Protein AF-A0A961MMK1-F1 (afdb_monomer_lite)

Radius of gyration: 14.38 Å; chains: 1; bounding box: 28×26×43 Å

pLDDT: mean 93.7, std 6.49, range [63.16, 98.5]

Secondary structure (DSSP, 8-state):
----HHHHHHHHHHHHHHT-TTS-B-HHHHHHHTT--HHHHHHHHHHHHHTTSEEEE-STT-EEEESS-GGG--HHHHHHHHSTTS-SSGGGSTT---

Structure (mmCIF, N/CA/C/O backbone):
data_AF-A0A961MMK1-F1
#
_entry.id   AF-A0A961MMK1-F1
#
loop_
_atom_site.group_PDB
_atom_site.id
_atom_site.type_symbol
_atom_site.label_atom_id
_atom_site.label_alt_id
_atom_site.label_comp_id
_atom_site.label_asym_id
_atom_site.label_entity_id
_atom_site.label_seq_id
_atom_site.pdbx_PDB_ins_code
_atom_site.Cartn_x
_atom_site.Cartn_y
_atom_site.Cartn_z
_atom_site.occupancy
_atom_site.B_iso_or_equiv
_atom_site.auth_seq_id
_atom_site.auth_comp_id
_atom_site.auth_asym_id
_atom_site.auth_atom_id
_atom_site.pdbx_PDB_model_num
ATOM 1 N N . MET A 1 1 ? 12.864 -11.541 -12.371 1.00 74.62 1 MET A N 1
ATOM 2 C CA . MET A 1 1 ? 11.788 -10.570 -12.072 1.00 74.62 1 MET A CA 1
ATOM 3 C C . MET A 1 1 ? 12.291 -9.635 -10.988 1.00 74.62 1 MET A C 1
ATOM 5 O O . MET A 1 1 ? 12.602 -10.108 -9.901 1.00 74.62 1 MET A O 1
ATOM 9 N N . ARG A 1 2 ? 12.454 -8.349 -11.298 1.00 83.75 2 ARG A N 1
ATOM 10 C CA . ARG A 1 2 ? 12.911 -7.327 -10.350 1.00 83.75 2 ARG A CA 1
ATOM 11 C C . ARG A 1 2 ? 11.771 -6.335 -10.176 1.00 83.75 2 ARG A C 1
ATOM 13 O O . ARG A 1 2 ? 11.490 -5.591 -11.102 1.00 83.75 2 ARG A O 1
ATOM 20 N N . LEU A 1 3 ? 11.113 -6.375 -9.023 1.00 91.69 3 LEU A N 1
ATOM 21 C CA . LEU A 1 3 ? 10.072 -5.408 -8.683 1.00 91.69 3 LEU A CA 1
ATOM 22 C C . LEU A 1 3 ? 10.708 -4.112 -8.190 1.00 91.69 3 LEU A C 1
ATOM 24 O O . LEU A 1 3 ? 11.810 -4.116 -7.628 1.00 91.69 3 LEU A O 1
ATOM 28 N N . THR A 1 4 ? 10.005 -3.004 -8.375 1.00 94.56 4 THR A N 1
ATOM 29 C CA . THR A 1 4 ? 10.407 -1.735 -7.780 1.00 94.56 4 THR A CA 1
ATOM 30 C C . THR A 1 4 ? 10.281 -1.774 -6.262 1.00 94.56 4 THR A C 1
ATOM 32 O O . THR A 1 4 ? 9.453 -2.489 -5.692 1.00 94.56 4 THR A O 1
ATOM 35 N N . SER A 1 5 ? 11.054 -0.924 -5.583 1.00 94.62 5 SER A N 1
ATOM 36 C CA . SER A 1 5 ? 10.843 -0.673 -4.154 1.00 94.62 5 SER A CA 1
ATOM 37 C C . SER A 1 5 ? 9.421 -0.174 -3.877 1.00 94.62 5 SER A C 1
ATOM 39 O O . SER A 1 5 ? 8.861 -0.492 -2.836 1.00 94.62 5 SER A O 1
ATOM 41 N N . PHE A 1 6 ? 8.807 0.554 -4.817 1.00 96.69 6 PHE A N 1
ATOM 42 C CA . PHE A 1 6 ? 7.425 1.018 -4.698 1.00 96.69 6 PHE A CA 1
ATOM 43 C C . PHE A 1 6 ? 6.447 -0.156 -4.532 1.00 96.69 6 PHE A C 1
ATOM 45 O O . PHE A 1 6 ? 5.613 -0.144 -3.624 1.00 96.69 6 PHE A O 1
ATOM 52 N N . THR A 1 7 ? 6.601 -1.205 -5.341 1.00 97.31 7 THR A N 1
ATOM 53 C CA . THR A 1 7 ? 5.796 -2.427 -5.227 1.00 97.31 7 THR A CA 1
ATOM 54 C C . THR A 1 7 ? 6.139 -3.240 -3.989 1.00 97.31 7 THR A C 1
ATOM 56 O O . THR A 1 7 ? 5.219 -3.659 -3.292 1.00 97.31 7 THR A O 1
ATOM 59 N N . ASP A 1 8 ? 7.423 -3.425 -3.661 1.00 96.69 8 ASP A N 1
ATOM 60 C CA . ASP A 1 8 ? 7.834 -4.145 -2.441 1.00 96.69 8 ASP A CA 1
ATOM 61 C C . ASP A 1 8 ? 7.203 -3.520 -1.186 1.00 96.69 8 ASP A C 1
ATOM 63 O O . ASP A 1 8 ? 6.518 -4.193 -0.412 1.00 96.69 8 ASP A O 1
ATOM 67 N N . TYR A 1 9 ? 7.328 -2.202 -1.024 1.00 98.06 9 TYR A N 1
ATOM 68 C CA . TYR A 1 9 ? 6.737 -1.504 0.115 1.00 98.06 9 TYR A CA 1
ATOM 69 C C . TYR A 1 9 ? 5.211 -1.426 0.057 1.00 98.06 9 TYR A C 1
ATOM 71 O O . TYR A 1 9 ? 4.569 -1.441 1.107 1.00 98.06 9 TYR A O 1
ATOM 79 N N . GLY A 1 10 ? 4.607 -1.409 -1.134 1.00 98.06 10 GLY A N 1
ATOM 80 C CA . GLY A 1 10 ? 3.162 -1.572 -1.289 1.00 98.06 10 GLY A CA 1
ATOM 81 C C . GLY A 1 10 ? 2.665 -2.917 -0.770 1.00 98.06 10 GLY A C 1
ATOM 82 O O . GLY A 1 10 ? 1.688 -2.963 -0.025 1.00 98.06 10 GLY A O 1
ATOM 83 N N . LEU A 1 11 ? 3.367 -4.004 -1.088 1.00 98.12 11 LEU A N 1
ATOM 84 C CA . LEU A 1 11 ? 3.037 -5.339 -0.590 1.00 98.12 11 LEU A CA 1
ATOM 85 C C . LEU A 1 11 ? 3.224 -5.442 0.927 1.00 98.12 11 LEU A C 1
ATOM 87 O O . LEU A 1 11 ? 2.325 -5.930 1.610 1.00 98.12 11 LEU A O 1
ATOM 91 N N . ARG A 1 12 ? 4.331 -4.922 1.472 1.00 98.00 12 ARG A N 1
ATOM 92 C CA . ARG A 1 12 ? 4.567 -4.882 2.927 1.00 98.00 12 ARG A CA 1
ATOM 93 C C . ARG A 1 12 ? 3.498 -4.078 3.660 1.00 98.00 12 ARG A C 1
ATOM 95 O O . ARG A 1 12 ? 2.986 -4.538 4.677 1.00 98.00 12 ARG A O 1
ATOM 102 N N . ALA A 1 13 ? 3.104 -2.924 3.120 1.00 98.06 13 ALA A N 1
ATOM 103 C CA . ALA A 1 13 ? 2.014 -2.127 3.673 1.00 98.06 13 ALA A CA 1
ATOM 104 C C . ALA A 1 13 ? 0.696 -2.916 3.699 1.00 98.06 13 ALA A C 1
ATOM 106 O O . ALA A 1 13 ? 0.005 -2.908 4.712 1.00 98.06 13 ALA A O 1
ATOM 107 N N . LEU A 1 14 ? 0.364 -3.647 2.630 1.00 98.38 14 LEU A N 1
ATOM 108 C CA . LEU A 1 14 ? -0.838 -4.485 2.604 1.00 98.38 14 LEU A CA 1
ATOM 109 C C . LEU A 1 14 ? -0.781 -5.628 3.619 1.00 98.38 14 LEU A C 1
ATOM 111 O O . LEU A 1 14 ? -1.769 -5.843 4.311 1.00 98.38 14 LEU A O 1
ATOM 115 N N . MET A 1 15 ? 0.352 -6.325 3.748 1.00 97.88 15 MET A N 1
ATOM 116 C CA . MET A 1 15 ? 0.531 -7.369 4.769 1.00 97.88 15 MET A CA 1
ATOM 117 C C . MET A 1 15 ? 0.361 -6.795 6.176 1.00 97.88 15 MET A C 1
ATOM 119 O O . MET A 1 15 ? -0.292 -7.399 7.026 1.00 97.88 15 MET A O 1
ATOM 123 N N . ARG A 1 16 ? 0.902 -5.595 6.403 1.00 97.88 16 ARG A N 1
ATOM 124 C CA . ARG A 1 16 ? 0.818 -4.911 7.687 1.00 97.88 16 ARG A CA 1
ATOM 125 C C . ARG A 1 16 ? -0.598 -4.463 8.033 1.00 97.88 16 ARG A C 1
ATOM 127 O O . ARG A 1 16 ? -1.000 -4.591 9.183 1.00 97.88 16 ARG A O 1
ATOM 134 N N . ILE A 1 17 ? -1.351 -3.965 7.055 1.00 97.44 17 ILE A N 1
ATOM 135 C CA . ILE A 1 17 ? -2.766 -3.611 7.227 1.00 97.44 17 ILE A CA 1
ATOM 136 C C . ILE A 1 17 ? -3.607 -4.881 7.426 1.00 97.44 17 ILE A C 1
ATOM 138 O O . ILE A 1 17 ? -4.514 -4.903 8.252 1.00 97.44 17 ILE A O 1
ATOM 142 N N . ALA A 1 18 ? -3.295 -5.961 6.706 1.00 97.44 18 ALA A N 1
ATOM 143 C CA . ALA A 1 18 ? -4.005 -7.234 6.810 1.00 97.44 18 ALA A CA 1
ATOM 144 C C . ALA A 1 18 ? -3.839 -7.916 8.178 1.00 97.44 18 ALA A C 1
ATOM 146 O O . ALA A 1 18 ? -4.697 -8.712 8.553 1.00 97.44 18 ALA A O 1
ATOM 147 N N . SER A 1 19 ? -2.763 -7.623 8.921 1.00 96.81 19 SER A N 1
ATOM 148 C CA . SER A 1 19 ? -2.513 -8.241 10.228 1.00 96.81 19 SER A CA 1
ATOM 149 C C . SER A 1 19 ? -3.485 -7.782 11.321 1.00 96.81 19 SER A C 1
ATOM 151 O O . SER A 1 19 ? -3.594 -8.451 12.343 1.00 96.81 19 SER A O 1
ATOM 153 N N . ASP A 1 20 ? -4.166 -6.647 11.133 1.00 95.44 20 ASP A N 1
ATOM 154 C CA . ASP A 1 20 ? -5.243 -6.171 12.009 1.00 95.44 20 ASP A CA 1
ATOM 155 C C . ASP A 1 20 ? -6.330 -5.473 11.168 1.00 95.44 20 ASP A C 1
ATOM 157 O O . ASP A 1 20 ? -6.314 -4.249 11.006 1.00 95.44 20 ASP A O 1
ATOM 161 N N . PRO A 1 21 ? -7.297 -6.235 10.619 1.00 92.44 21 PRO A N 1
ATOM 162 C CA . PRO A 1 21 ? -8.324 -5.697 9.724 1.00 92.44 21 PRO A CA 1
ATOM 163 C C . PRO A 1 21 ? -9.248 -4.650 10.363 1.00 92.44 21 PRO A C 1
ATOM 165 O O . PRO A 1 21 ? -9.962 -3.947 9.648 1.00 92.44 21 PRO A O 1
ATOM 168 N N . SER A 1 22 ? -9.273 -4.567 11.697 1.00 91.38 22 SER A N 1
ATOM 169 C CA . SER A 1 22 ? -10.128 -3.639 12.442 1.00 91.38 22 SER A CA 1
ATOM 170 C C . SER A 1 22 ? -9.506 -2.251 12.609 1.00 91.38 22 SER A C 1
ATOM 172 O O . SER A 1 22 ? -10.216 -1.280 12.886 1.00 91.38 22 SER A O 1
ATOM 174 N N . ARG A 1 23 ? -8.188 -2.142 12.406 1.00 94.12 23 ARG A N 1
ATOM 175 C CA . ARG A 1 23 ? -7.408 -0.933 12.651 1.00 94.12 23 ARG A CA 1
ATOM 176 C C . ARG A 1 23 ? -7.014 -0.236 11.350 1.00 94.12 23 ARG A C 1
ATOM 178 O O . ARG A 1 23 ? -6.528 -0.846 10.405 1.00 94.12 23 ARG A O 1
ATOM 185 N N . GLY A 1 24 ? -7.169 1.088 11.336 1.00 96.38 24 GLY A N 1
ATOM 186 C CA . GLY A 1 24 ? -6.585 1.949 10.311 1.00 96.38 24 GLY A CA 1
ATOM 187 C C . GLY A 1 24 ? -5.107 2.233 10.576 1.00 96.38 24 GLY A C 1
ATOM 188 O O . GLY A 1 24 ? -4.714 2.480 11.715 1.00 96.38 24 GLY A O 1
ATOM 189 N N . TYR A 1 25 ? -4.305 2.238 9.510 1.00 97.25 25 TYR A N 1
ATOM 190 C CA . TYR A 1 25 ? -2.886 2.598 9.562 1.00 97.25 25 TYR A CA 1
ATOM 191 C C . TYR A 1 25 ? -2.628 3.907 8.825 1.00 97.25 25 TYR A C 1
ATOM 193 O O . TYR A 1 25 ? -2.913 4.038 7.631 1.00 97.25 25 TYR A O 1
ATOM 201 N N . SER A 1 26 ? -2.088 4.904 9.515 1.00 96.25 26 SER A N 1
ATOM 202 C CA . SER A 1 26 ? -1.688 6.153 8.879 1.00 96.25 26 SER A CA 1
ATOM 203 C C . SER A 1 26 ? -0.412 5.971 8.051 1.00 96.25 26 SER A C 1
ATOM 205 O O . SER A 1 26 ? 0.434 5.119 8.319 1.00 96.25 26 SER A O 1
ATOM 207 N N . THR A 1 27 ? -0.229 6.832 7.048 1.00 95.38 27 THR A N 1
ATOM 208 C CA . THR A 1 27 ? 1.013 6.840 6.260 1.00 95.38 27 THR A CA 1
ATOM 209 C C . THR A 1 27 ? 2.229 7.262 7.080 1.00 95.38 27 THR A C 1
ATOM 211 O O . THR A 1 27 ? 3.343 6.973 6.666 1.00 95.38 27 THR A O 1
ATOM 214 N N . ALA A 1 28 ? 2.034 7.959 8.206 1.00 95.44 28 ALA A N 1
ATOM 215 C CA . ALA A 1 28 ? 3.116 8.334 9.111 1.00 95.44 28 ALA A CA 1
ATOM 216 C C . ALA A 1 28 ? 3.598 7.124 9.924 1.00 95.44 28 ALA A C 1
ATOM 218 O O . ALA A 1 28 ? 4.791 6.8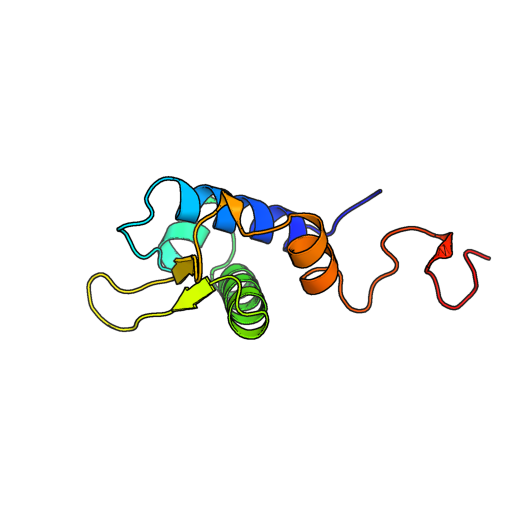48 9.913 1.00 95.44 28 ALA A O 1
ATOM 219 N N . GLU A 1 29 ? 2.676 6.364 10.523 1.00 96.00 29 GLU A N 1
ATOM 220 C CA . GLU A 1 29 ? 3.002 5.142 11.27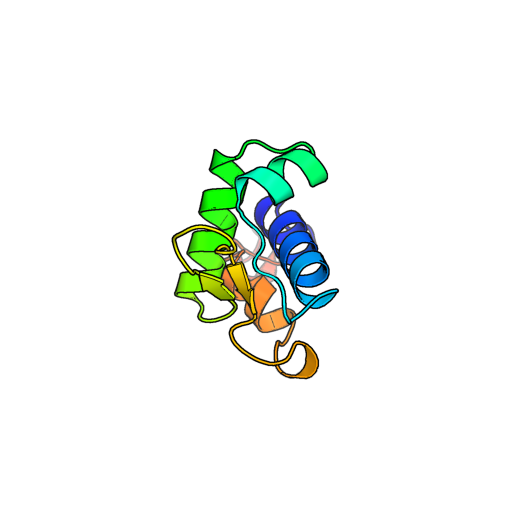6 1.00 96.00 29 GLU A CA 1
ATOM 221 C C . GLU A 1 29 ? 3.719 4.111 10.397 1.00 96.00 29 GLU A C 1
ATOM 223 O O . GLU A 1 29 ? 4.778 3.616 10.765 1.00 96.00 29 GLU A O 1
ATOM 228 N N . LEU A 1 30 ? 3.190 3.827 9.199 1.00 97.12 30 LEU A N 1
ATOM 229 C CA . LEU A 1 30 ? 3.837 2.881 8.282 1.00 97.12 30 LEU A CA 1
ATOM 230 C C . LEU A 1 30 ? 5.218 3.378 7.822 1.00 97.12 30 LEU A C 1
ATOM 232 O O . LEU A 1 30 ? 6.099 2.576 7.530 1.00 97.12 30 LEU A O 1
ATOM 236 N N . ALA A 1 31 ? 5.409 4.697 7.716 1.00 97.25 31 ALA A N 1
ATOM 237 C CA . ALA A 1 31 ? 6.666 5.272 7.243 1.00 97.25 31 ALA A CA 1
ATOM 238 C C . ALA A 1 31 ? 7.757 5.145 8.299 1.00 97.25 31 ALA A C 1
ATOM 240 O O . ALA A 1 31 ? 8.892 4.820 7.963 1.00 97.25 31 ALA A O 1
ATOM 241 N N . GLU A 1 32 ? 7.392 5.343 9.560 1.00 97.69 32 GLU A N 1
ATOM 242 C CA . GLU A 1 32 ? 8.263 5.084 10.695 1.00 97.69 32 GLU A CA 1
ATOM 243 C C . GLU A 1 32 ? 8.602 3.591 10.804 1.00 97.69 32 GLU A C 1
ATOM 245 O O . GLU A 1 32 ? 9.779 3.240 10.842 1.00 97.69 32 GLU A O 1
ATOM 250 N N . GLU A 1 33 ? 7.597 2.708 10.732 1.00 97.44 33 GLU A N 1
ATOM 251 C CA . GLU A 1 33 ? 7.789 1.253 10.821 1.00 97.44 33 GLU A CA 1
ATOM 252 C C . GLU A 1 33 ? 8.715 0.710 9.718 1.00 97.44 33 GLU A C 1
ATOM 254 O O . GLU A 1 33 ? 9.540 -0.168 9.965 1.00 97.44 33 GLU A O 1
ATOM 259 N N . PHE A 1 34 ? 8.615 1.243 8.497 1.00 97.31 34 PHE A N 1
ATOM 260 C CA . PHE A 1 34 ? 9.407 0.782 7.352 1.00 97.31 34 PHE A CA 1
ATOM 261 C C . PHE A 1 34 ? 10.680 1.597 7.095 1.00 97.31 34 PHE A C 1
ATOM 263 O O . PHE A 1 34 ? 11.363 1.332 6.103 1.00 97.31 34 PHE A O 1
ATOM 270 N N . ALA A 1 35 ? 11.000 2.575 7.951 1.00 96.81 35 ALA A N 1
ATOM 271 C CA . ALA A 1 35 ? 12.110 3.514 7.770 1.00 96.81 35 ALA A CA 1
ATOM 272 C C . ALA A 1 35 ? 12.105 4.196 6.382 1.00 96.81 35 ALA A C 1
ATOM 274 O O . ALA A 1 35 ? 13.116 4.264 5.680 1.00 96.81 35 ALA A O 1
ATOM 275 N N . LEU A 1 36 ? 10.939 4.705 5.976 1.00 95.56 36 LEU A N 1
ATOM 276 C CA . LEU A 1 36 ? 10.705 5.376 4.699 1.00 95.56 36 LEU A CA 1
ATOM 277 C C . LEU A 1 36 ? 10.277 6.828 4.865 1.00 95.56 36 LEU A C 1
ATOM 279 O O . LEU A 1 36 ? 9.736 7.244 5.884 1.00 95.56 36 LEU A O 1
ATOM 283 N N . SER A 1 37 ? 10.420 7.608 3.791 1.00 97.1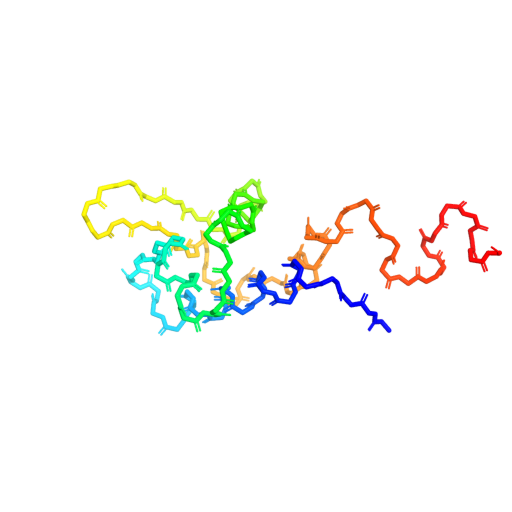9 37 SER A N 1
ATOM 284 C CA . SER A 1 37 ? 9.777 8.918 3.758 1.00 97.19 37 SER A CA 1
ATOM 285 C C . SER A 1 37 ? 8.254 8.767 3.717 1.00 97.19 37 SER A 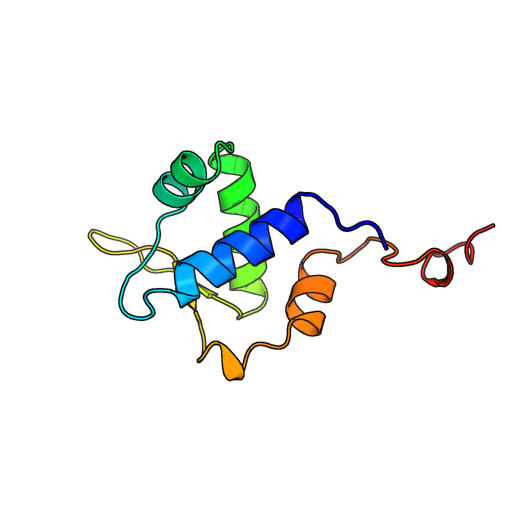C 1
ATOM 287 O O . SER A 1 37 ? 7.689 8.017 2.911 1.00 97.19 37 SER A O 1
ATOM 289 N N . ARG A 1 38 ? 7.563 9.571 4.529 1.00 96.81 38 ARG A N 1
ATOM 290 C CA . ARG A 1 38 ? 6.096 9.665 4.510 1.00 96.81 38 ARG A CA 1
ATOM 291 C C . ARG A 1 38 ? 5.553 9.996 3.118 1.00 96.81 38 ARG A C 1
ATOM 293 O O . ARG A 1 38 ? 4.465 9.550 2.759 1.00 96.81 38 ARG A O 1
ATOM 300 N N . HIS A 1 39 ? 6.304 10.763 2.325 1.00 97.62 39 HIS A N 1
ATOM 301 C CA . HIS A 1 39 ? 5.924 11.109 0.957 1.00 97.62 39 HIS A CA 1
ATOM 302 C C . HIS A 1 39 ? 5.835 9.871 0.056 1.00 97.62 39 HIS A C 1
ATOM 304 O O . HIS A 1 39 ? 4.833 9.698 -0.640 1.00 97.62 39 HIS A O 1
ATOM 310 N N . HIS A 1 40 ? 6.835 8.984 0.109 1.00 97.06 40 HIS A N 1
ATOM 311 C CA . HIS A 1 40 ? 6.839 7.746 -0.671 1.00 97.06 40 HIS A CA 1
ATOM 312 C C . HIS A 1 40 ? 5.626 6.883 -0.306 1.00 97.06 40 HIS A C 1
ATOM 314 O O . HIS A 1 40 ? 4.847 6.486 -1.172 1.00 97.06 40 HIS A O 1
ATOM 320 N N . LEU A 1 41 ? 5.400 6.674 0.988 1.00 97.25 41 LEU A N 1
ATOM 321 C CA . LEU A 1 41 ? 4.313 5.821 1.457 1.00 97.25 41 LEU A CA 1
ATOM 322 C C . LEU A 1 41 ? 2.927 6.415 1.198 1.00 97.25 41 LEU A C 1
ATOM 324 O O . LEU A 1 41 ? 1.979 5.689 0.913 1.00 97.25 41 LEU A O 1
ATOM 328 N N . THR A 1 42 ? 2.820 7.743 1.201 1.00 97.50 42 THR A N 1
ATOM 329 C CA . THR A 1 42 ? 1.600 8.433 0.771 1.00 97.50 42 THR A CA 1
ATOM 330 C C . THR A 1 42 ? 1.285 8.145 -0.695 1.00 97.50 42 THR A C 1
ATOM 332 O O . THR A 1 42 ? 0.136 7.836 -0.999 1.00 97.50 42 THR A O 1
ATOM 335 N N . LYS A 1 43 ? 2.281 8.160 -1.592 1.00 97.88 43 LYS A N 1
ATOM 336 C CA . LYS A 1 43 ? 2.074 7.791 -3.004 1.00 97.88 43 LYS A CA 1
ATOM 337 C C . LYS A 1 43 ? 1.639 6.332 -3.160 1.00 97.88 43 LYS A C 1
ATOM 339 O O . LYS A 1 43 ? 0.710 6.061 -3.916 1.00 97.88 43 LYS A O 1
ATOM 344 N N . ILE A 1 44 ? 2.257 5.415 -2.413 1.00 98.06 44 ILE A N 1
ATOM 345 C CA . ILE A 1 44 ? 1.884 3.991 -2.404 1.00 98.06 44 ILE A CA 1
ATOM 346 C C . ILE A 1 44 ? 0.418 3.821 -1.988 1.00 98.06 44 ILE A C 1
ATOM 348 O O . ILE A 1 44 ? -0.375 3.241 -2.730 1.00 98.06 44 ILE A O 1
ATOM 352 N N . VAL A 1 45 ? 0.026 4.372 -0.835 1.00 97.94 45 VAL A N 1
ATOM 353 C CA . VAL A 1 45 ? -1.349 4.257 -0.319 1.00 97.94 45 VAL A CA 1
ATOM 354 C C . VAL A 1 45 ? -2.357 4.920 -1.258 1.00 97.94 45 VAL A C 1
ATOM 356 O O . VAL A 1 45 ? -3.431 4.367 -1.479 1.00 97.94 45 VAL A O 1
ATOM 359 N N . GLN A 1 46 ? -2.018 6.063 -1.863 1.00 97.94 46 GLN A N 1
ATOM 360 C CA . GLN A 1 46 ? -2.865 6.705 -2.872 1.00 97.94 46 GLN A CA 1
ATOM 361 C C . GLN A 1 46 ? -3.083 5.809 -4.093 1.00 97.94 46 GLN A C 1
ATOM 363 O O . GLN A 1 46 ? -4.223 5.660 -4.532 1.00 97.94 46 GLN A O 1
ATOM 368 N N . ARG A 1 47 ? -2.028 5.175 -4.618 1.00 98.12 47 ARG A N 1
ATOM 36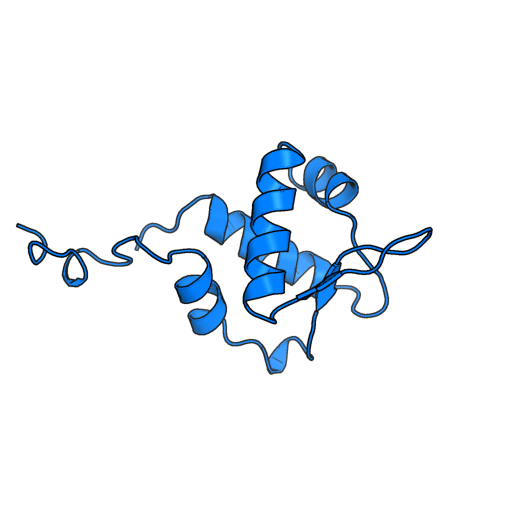9 C CA . ARG A 1 47 ? -2.140 4.268 -5.767 1.00 98.12 47 ARG A CA 1
ATOM 370 C C . ARG A 1 47 ? -2.975 3.030 -5.436 1.00 98.12 47 ARG A C 1
ATOM 372 O O . ARG A 1 47 ? -3.850 2.657 -6.213 1.00 98.12 47 ARG A O 1
ATOM 379 N N . LEU A 1 48 ? -2.767 2.441 -4.258 1.00 98.44 48 LEU A N 1
ATOM 380 C CA . LEU A 1 48 ? -3.575 1.324 -3.757 1.00 98.44 48 LEU A CA 1
ATOM 381 C C . LEU A 1 48 ? -5.052 1.711 -3.573 1.00 98.44 48 LEU A C 1
ATOM 383 O O . LEU A 1 48 ? -5.935 0.904 -3.865 1.00 98.44 48 LEU A O 1
ATOM 387 N N . ALA A 1 49 ? -5.328 2.934 -3.112 1.00 98.19 49 ALA A N 1
ATOM 388 C CA . ALA A 1 49 ? -6.689 3.439 -2.953 1.00 98.19 49 ALA A CA 1
ATOM 389 C C . ALA A 1 49 ? -7.376 3.666 -4.307 1.00 98.19 49 ALA A C 1
ATOM 391 O O . ALA A 1 49 ? -8.522 3.265 -4.486 1.00 98.19 49 ALA A O 1
ATOM 392 N N . GLN A 1 50 ? -6.663 4.236 -5.285 1.00 97.50 50 GLN A N 1
ATOM 393 C CA . GLN A 1 50 ? -7.154 4.390 -6.661 1.00 97.50 50 GLN A CA 1
ATOM 394 C C . GLN A 1 50 ? -7.490 3.040 -7.308 1.00 97.50 50 GLN A C 1
ATOM 396 O O . GLN A 1 50 ? -8.482 2.934 -8.021 1.00 97.50 50 GLN A O 1
ATOM 401 N N . GLY A 1 51 ? -6.703 1.997 -7.024 1.00 97.31 51 GLY A N 1
ATOM 402 C CA . GLY A 1 51 ? -6.972 0.631 -7.480 1.00 97.31 51 GLY A CA 1
ATOM 403 C C . GLY A 1 51 ? -8.020 -0.133 -6.662 1.00 97.31 51 GLY A C 1
ATOM 404 O O . GLY A 1 51 ? -8.221 -1.322 -6.905 1.00 97.31 51 GLY A O 1
ATOM 405 N N . GLY A 1 52 ? -8.659 0.499 -5.670 1.00 97.94 52 GLY A N 1
ATOM 406 C CA . GLY A 1 52 ? -9.684 -0.134 -4.835 1.00 97.94 52 GLY A CA 1
ATOM 407 C C . GLY A 1 52 ? -9.169 -1.303 -3.987 1.00 97.94 52 GLY A C 1
ATOM 408 O O . GLY A 1 52 ? -9.937 -2.219 -3.675 1.00 97.94 52 GLY A O 1
ATOM 409 N N . ILE A 1 53 ? -7.872 -1.303 -3.657 1.00 98.50 53 ILE A N 1
ATOM 410 C CA . ILE A 1 53 ? -7.233 -2.308 -2.795 1.00 98.50 53 ILE A CA 1
ATOM 411 C C . ILE A 1 53 ? -7.364 -1.907 -1.323 1.00 98.50 53 ILE A C 1
ATOM 413 O O . ILE A 1 53 ? -7.625 -2.752 -0.468 1.00 98.50 53 ILE A O 1
ATOM 417 N N . VAL A 1 54 ? -7.240 -0.610 -1.036 1.00 98.44 54 VAL A N 1
ATOM 418 C CA . VAL A 1 54 ? -7.443 -0.028 0.297 1.00 98.44 54 VAL A CA 1
ATOM 419 C C . VAL A 1 54 ? -8.486 1.083 0.246 1.00 98.44 54 VAL A C 1
ATOM 421 O O . VAL A 1 54 ? -8.709 1.696 -0.795 1.00 98.44 54 VAL A O 1
ATOM 424 N N . THR A 1 55 ? -9.097 1.382 1.385 1.00 97.31 55 THR A N 1
ATOM 425 C CA . THR A 1 55 ? -9.857 2.620 1.599 1.00 97.31 55 THR A CA 1
ATOM 426 C C . THR A 1 55 ? -9.166 3.446 2.675 1.00 97.31 55 THR A C 1
ATOM 428 O O . THR A 1 55 ? -8.444 2.899 3.508 1.00 97.31 55 THR A O 1
ATOM 431 N N . THR A 1 56 ? -9.339 4.769 2.648 1.00 95.69 56 THR A N 1
ATOM 432 C CA . THR A 1 56 ? -8.721 5.665 3.637 1.00 95.69 56 THR A CA 1
ATOM 433 C C . THR A 1 56 ? -9.780 6.441 4.406 1.00 95.69 56 THR A C 1
ATOM 435 O O . THR A 1 56 ? -10.753 6.933 3.835 1.00 95.69 56 THR A O 1
ATOM 438 N N . ARG A 1 57 ? -9.591 6.553 5.721 1.00 93.75 57 ARG A N 1
ATOM 439 C CA . ARG A 1 57 ? -10.453 7.313 6.635 1.00 93.75 57 ARG A CA 1
ATOM 440 C C . ARG A 1 57 ? -9.669 8.473 7.241 1.00 93.75 57 ARG A C 1
ATOM 442 O O . ARG A 1 57 ? -8.493 8.322 7.567 1.00 93.75 57 ARG A O 1
ATOM 449 N N . ARG A 1 58 ? -10.311 9.633 7.394 1.00 88.81 58 ARG A N 1
ATOM 450 C CA . ARG A 1 58 ? -9.736 10.810 8.072 1.00 88.81 58 ARG A CA 1
ATOM 451 C C . ARG A 1 58 ? -10.139 10.829 9.553 1.00 88.81 58 ARG A C 1
ATOM 453 O O . ARG A 1 58 ? -11.150 10.234 9.909 1.00 88.81 58 ARG A O 1
ATOM 460 N N . GLY A 1 59 ? -9.389 11.565 10.378 1.00 85.44 59 GLY A N 1
ATOM 461 C CA . GLY A 1 59 ? -9.680 11.770 11.805 1.00 85.44 59 GLY A CA 1
ATOM 462 C C . GLY A 1 59 ? -8.906 10.840 12.747 1.00 85.44 59 GLY A C 1
ATOM 463 O O . GLY A 1 59 ? -8.078 10.043 12.304 1.00 85.44 59 GLY A O 1
ATOM 464 N N . GLY A 1 60 ? -9.157 10.973 14.054 1.00 80.62 60 GLY A N 1
ATOM 465 C CA . GLY A 1 60 ? -8.566 10.111 15.083 1.00 80.62 60 GLY A CA 1
ATOM 466 C C . GLY A 1 60 ? -8.996 8.654 14.896 1.00 80.62 60 GLY A C 1
ATOM 467 O O . GLY A 1 60 ? -10.175 8.387 14.678 1.00 80.62 60 GLY A O 1
ATOM 468 N N . GLY A 1 61 ? -8.037 7.724 14.910 1.00 76.50 61 GLY A N 1
ATOM 469 C CA . GLY A 1 61 ? -8.281 6.315 14.564 1.00 76.50 61 GLY A CA 1
ATOM 470 C C . GLY A 1 61 ? -8.528 6.057 13.068 1.00 76.50 61 GLY A C 1
ATOM 471 O O . GLY A 1 61 ? -8.949 4.963 12.696 1.00 76.50 61 GLY A O 1
ATOM 472 N N . GLY A 1 62 ? -8.301 7.057 12.207 1.00 89.75 62 GLY A N 1
ATOM 473 C CA . GLY A 1 62 ? -8.335 6.915 10.752 1.00 89.75 62 GLY A CA 1
ATOM 474 C C . GLY A 1 62 ? -7.109 6.190 10.185 1.00 89.75 62 GLY A C 1
ATOM 475 O O . GLY A 1 62 ? -6.332 5.573 10.905 1.00 89.75 62 GLY A O 1
ATOM 476 N N . GLY A 1 63 ? -6.920 6.276 8.870 1.00 95.69 63 GLY A N 1
ATOM 477 C CA . GLY A 1 63 ? -5.840 5.591 8.155 1.00 95.69 63 GLY A CA 1
ATOM 478 C C . GLY A 1 63 ? -6.344 4.700 7.024 1.00 95.69 63 GLY A C 1
ATOM 479 O O . GLY A 1 63 ? -7.519 4.751 6.651 1.00 95.69 63 GLY A O 1
ATOM 480 N N . ALA A 1 64 ? -5.433 3.925 6.447 1.00 97.75 64 ALA A N 1
ATOM 481 C CA . ALA A 1 64 ? -5.713 2.947 5.411 1.00 97.75 64 ALA A CA 1
ATOM 482 C C . ALA A 1 64 ? -6.172 1.614 6.021 1.00 97.75 64 ALA A C 1
ATOM 484 O O . ALA A 1 64 ? -5.562 1.129 6.973 1.00 97.75 64 ALA A O 1
ATOM 485 N N . ILE A 1 65 ? -7.218 1.030 5.438 1.00 97.44 65 ILE A N 1
ATOM 486 C CA . ILE A 1 65 ? -7.718 -0.327 5.708 1.00 97.44 65 ILE A CA 1
ATOM 487 C C . ILE A 1 65 ? -7.904 -1.066 4.382 1.00 97.44 65 ILE A C 1
ATOM 489 O O . ILE A 1 65 ? -8.104 -0.422 3.347 1.00 97.44 65 ILE A O 1
ATOM 493 N N . LEU A 1 66 ? -7.878 -2.400 4.381 1.00 98.12 66 LEU A N 1
ATOM 494 C CA . LEU A 1 66 ? -8.195 -3.155 3.166 1.00 98.12 66 LEU A CA 1
ATOM 495 C C . LEU A 1 66 ? -9.634 -2.866 2.715 1.00 98.12 66 LEU A C 1
ATOM 497 O O . LEU A 1 66 ? -10.552 -2.788 3.527 1.00 98.12 66 LEU A O 1
ATOM 501 N N . ALA A 1 67 ? -9.839 -2.713 1.408 1.00 97.69 67 ALA A N 1
ATOM 502 C CA . ALA A 1 67 ? -11.165 -2.479 0.833 1.00 97.69 67 ALA A CA 1
ATOM 503 C C . ALA A 1 67 ? -12.030 -3.752 0.778 1.00 97.69 67 ALA A C 1
ATOM 505 O O . ALA A 1 67 ? -13.234 -3.677 0.551 1.00 97.69 67 ALA A O 1
ATOM 506 N N . ARG A 1 68 ? -11.405 -4.922 0.938 1.00 96.75 68 ARG A N 1
ATOM 507 C CA . ARG A 1 68 ? -12.025 -6.251 0.950 1.00 96.75 68 ARG A CA 1
ATOM 508 C C . ARG A 1 68 ? -11.152 -7.220 1.765 1.00 96.75 68 ARG A C 1
ATOM 510 O O . ARG A 1 68 ? -9.985 -6.897 1.993 1.00 96.75 68 ARG A O 1
ATOM 517 N N . PRO A 1 69 ? -11.672 -8.387 2.179 1.00 96.81 69 PRO A N 1
ATOM 518 C CA . PRO A 1 69 ? -10.882 -9.421 2.849 1.00 96.81 69 PRO A CA 1
ATOM 519 C C . PRO A 1 69 ? -9.600 -9.787 2.081 1.00 96.81 69 PRO A C 1
ATOM 521 O O . PRO A 1 69 ? -9.588 -9.793 0.849 1.00 96.81 69 PRO A O 1
ATOM 524 N N . ALA A 1 70 ? -8.509 -10.062 2.804 1.00 96.94 70 ALA A N 1
ATOM 525 C CA . ALA A 1 70 ? -7.184 -10.269 2.209 1.00 96.94 70 ALA A CA 1
ATOM 526 C C . ALA A 1 70 ? -7.133 -11.466 1.240 1.00 96.94 70 ALA A C 1
ATOM 528 O O . ALA A 1 70 ? -6.458 -11.402 0.215 1.00 96.94 70 ALA A O 1
ATOM 529 N N . ASP A 1 71 ? -7.901 -12.520 1.516 1.00 96.88 71 ASP A N 1
ATOM 530 C CA . ASP A 1 71 ? -8.071 -13.707 0.666 1.00 96.88 71 ASP A CA 1
ATOM 531 C C . ASP A 1 71 ? -8.749 -13.406 -0.686 1.00 96.88 71 ASP A C 1
ATOM 533 O O . ASP A 1 71 ? -8.615 -14.169 -1.642 1.00 96.88 71 ASP A O 1
ATOM 537 N N . GLN A 1 72 ? -9.414 -12.255 -0.811 1.00 97.81 72 GLN A N 1
ATOM 538 C CA . GLN A 1 72 ? -10.002 -11.763 -2.059 1.00 97.81 72 GLN A CA 1
ATOM 539 C C . GLN A 1 72 ? -9.076 -10.806 -2.827 1.00 97.81 72 GLN A C 1
ATOM 541 O O . GLN A 1 72 ? -9.430 -10.338 -3.916 1.00 97.81 72 GLN A O 1
ATOM 546 N N . ILE A 1 73 ? -7.889 -10.496 -2.295 1.00 97.94 73 ILE A N 1
ATOM 547 C CA . ILE A 1 73 ? -6.905 -9.615 -2.932 1.00 97.94 73 ILE A CA 1
ATOM 548 C C . ILE A 1 73 ? -5.839 -10.469 -3.615 1.00 97.94 73 ILE A C 1
ATOM 550 O O . ILE A 1 73 ? -4.935 -11.022 -2.995 1.00 97.94 73 ILE A O 1
ATOM 554 N N . ARG A 1 74 ? -5.911 -10.553 -4.946 1.00 97.50 74 ARG A N 1
ATOM 555 C CA . ARG A 1 74 ? -4.916 -11.287 -5.736 1.00 97.50 74 ARG A CA 1
ATOM 556 C C . ARG A 1 74 ? -3.619 -10.488 -5.854 1.00 97.50 74 ARG A C 1
ATOM 558 O O . ARG A 1 74 ? -3.626 -9.387 -6.404 1.00 97.50 74 ARG A O 1
ATOM 565 N N . LEU A 1 75 ? -2.497 -11.096 -5.464 1.00 95.56 75 LEU A N 1
ATOM 566 C CA . LEU A 1 75 ? -1.154 -10.505 -5.578 1.00 95.56 75 LEU A CA 1
ATOM 567 C C . LEU A 1 75 ? -0.853 -9.965 -6.980 1.00 95.56 75 LEU A C 1
ATOM 569 O O . LEU A 1 75 ? -0.403 -8.834 -7.116 1.00 95.56 75 LEU A O 1
ATOM 573 N N . GLY A 1 76 ? -1.164 -10.729 -8.032 1.00 95.19 76 GLY A N 1
ATOM 574 C CA . GLY A 1 76 ? -0.915 -10.290 -9.407 1.00 95.19 76 GLY A CA 1
ATOM 575 C C . GLY A 1 76 ? -1.657 -9.003 -9.786 1.00 95.19 76 GLY A C 1
ATOM 576 O O . GLY A 1 76 ? -1.144 -8.220 -10.577 1.00 95.19 76 GLY A O 1
ATOM 577 N N . THR A 1 77 ? -2.844 -8.759 -9.219 1.00 96.12 77 THR A N 1
ATOM 578 C CA . THR A 1 77 ? -3.587 -7.507 -9.435 1.00 96.12 77 THR A CA 1
ATOM 579 C C . THR A 1 77 ? -2.873 -6.332 -8.781 1.00 96.12 77 THR A C 1
ATOM 581 O O . THR A 1 77 ? -2.739 -5.285 -9.404 1.00 96.12 77 THR A O 1
ATOM 584 N N . VAL A 1 78 ? -2.366 -6.518 -7.560 1.00 97.69 78 VAL A N 1
ATOM 585 C CA . VAL A 1 78 ? -1.598 -5.487 -6.853 1.00 97.69 78 VAL A CA 1
ATOM 586 C C . VAL A 1 78 ? -0.287 -5.194 -7.578 1.00 97.69 78 VAL A C 1
ATOM 588 O O . VAL A 1 78 ? 0.018 -4.037 -7.837 1.00 97.69 78 VAL A O 1
ATOM 591 N N . VAL A 1 79 ? 0.457 -6.230 -7.967 1.00 96.31 79 VAL A N 1
ATOM 592 C CA . VAL A 1 79 ? 1.733 -6.075 -8.680 1.00 96.31 79 VAL A CA 1
ATOM 593 C C . VAL A 1 79 ? 1.535 -5.322 -9.996 1.00 96.31 79 VAL A C 1
ATOM 595 O O . VAL A 1 79 ? 2.231 -4.346 -10.235 1.00 96.31 79 VAL A O 1
ATOM 598 N N . ARG A 1 80 ? 0.538 -5.692 -10.813 1.00 93.88 80 ARG A N 1
ATOM 599 C CA . ARG A 1 80 ? 0.232 -4.968 -12.063 1.00 93.88 80 ARG A CA 1
ATOM 600 C C . ARG A 1 80 ? -0.178 -3.513 -11.837 1.00 93.88 80 ARG A C 1
ATOM 602 O O . ARG A 1 80 ? 0.142 -2.666 -12.654 1.00 93.88 80 ARG A O 1
ATOM 609 N N . LEU A 1 81 ? -0.892 -3.223 -10.749 1.00 96.62 81 LEU A N 1
ATOM 610 C CA . LEU A 1 81 ? -1.298 -1.860 -10.405 1.00 96.62 81 LEU A CA 1
ATOM 611 C C . LEU A 1 81 ? -0.102 -0.971 -10.026 1.00 96.62 81 LEU A C 1
ATOM 613 O O . LEU A 1 81 ? -0.103 0.224 -10.343 1.00 96.62 81 LEU A O 1
ATOM 617 N N . LEU A 1 82 ? 0.860 -1.533 -9.289 1.00 96.50 82 LEU A N 1
ATOM 618 C CA . LEU A 1 82 ? 2.000 -0.803 -8.728 1.00 96.50 82 LEU A CA 1
ATOM 619 C C . LEU A 1 82 ? 3.195 -0.715 -9.688 1.00 96.50 82 LEU A C 1
ATOM 621 O O . LEU A 1 82 ? 3.912 0.276 -9.636 1.00 96.50 82 LEU A O 1
ATOM 625 N N . GLU A 1 83 ? 3.359 -1.689 -10.586 1.00 94.19 83 GLU A N 1
ATOM 626 C CA . GLU A 1 83 ? 4.367 -1.699 -11.664 1.00 94.19 83 GLU A CA 1
ATOM 627 C C . GLU A 1 83 ? 3.828 -1.109 -12.984 1.00 94.19 83 GLU A C 1
ATOM 629 O O . GLU A 1 83 ? 4.425 -1.282 -14.044 1.00 94.19 83 GLU A O 1
ATOM 634 N N . ASP A 1 84 ? 2.666 -0.452 -12.950 1.00 88.31 84 ASP A N 1
ATOM 635 C CA . ASP A 1 84 ? 2.044 0.130 -14.142 1.00 88.31 84 ASP A CA 1
ATOM 636 C C . ASP A 1 84 ? 2.996 1.107 -14.854 1.00 88.31 84 ASP A C 1
ATOM 638 O O . ASP A 1 84 ? 3.641 1.948 -14.224 1.00 88.31 84 ASP A O 1
ATOM 642 N N . GLY A 1 85 ? 3.083 0.986 -16.179 1.00 84.12 85 GLY A N 1
ATOM 643 C CA . GLY A 1 85 ? 4.035 1.736 -17.002 1.00 84.12 85 GLY A CA 1
ATOM 644 C C . GLY A 1 85 ? 5.468 1.188 -17.011 1.00 84.12 85 GLY A C 1
ATOM 645 O O . GLY A 1 85 ? 6.340 1.817 -17.608 1.00 84.12 85 GLY A O 1
ATOM 646 N N . GLN A 1 86 ? 5.732 0.033 -16.390 1.00 85.38 86 GLN A N 1
ATOM 647 C CA . GLN A 1 86 ? 7.038 -0.628 -16.409 1.00 85.38 86 GLN A CA 1
ATOM 648 C C . GLN A 1 86 ? 6.930 -2.069 -16.915 1.00 85.38 86 GLN A C 1
ATOM 650 O O . GLN A 1 86 ? 5.990 -2.805 -16.610 1.00 85.38 86 GLN A O 1
ATOM 655 N N . ALA A 1 87 ? 7.923 -2.490 -17.698 1.00 86.50 87 ALA A N 1
ATOM 656 C CA . ALA A 1 87 ? 8.018 -3.867 -18.156 1.00 86.50 87 ALA A CA 1
ATOM 657 C C . ALA A 1 87 ? 8.417 -4.777 -16.980 1.00 86.50 87 ALA A C 1
ATOM 659 O O . ALA A 1 87 ? 9.567 -4.795 -16.548 1.00 86.50 87 ALA A O 1
ATOM 660 N N . LEU A 1 88 ? 7.453 -5.546 -16.463 1.00 85.69 88 LEU A N 1
ATOM 661 C CA . LEU A 1 88 ? 7.658 -6.540 -15.392 1.00 85.69 88 LEU A CA 1
ATOM 662 C C . LEU A 1 88 ? 8.727 -7.588 -15.739 1.00 85.69 88 LEU A C 1
ATOM 664 O O . LEU A 1 88 ? 9.446 -8.101 -14.874 1.00 85.69 88 LEU A O 1
ATOM 668 N N . VAL A 1 89 ? 8.777 -7.932 -17.019 1.00 87.44 89 VAL A N 1
ATOM 669 C CA . VAL A 1 89 ? 9.742 -8.821 -17.652 1.00 87.44 89 VAL A CA 1
ATOM 670 C C . VAL A 1 89 ? 10.123 -8.209 -18.992 1.00 87.44 89 VAL A C 1
ATOM 672 O O . VAL A 1 89 ? 9.333 -7.483 -19.589 1.00 87.44 89 VAL A O 1
ATOM 675 N N . GLU A 1 90 ? 11.321 -8.526 -19.460 1.00 84.94 90 GLU A N 1
ATOM 676 C CA . GLU A 1 90 ? 11.897 -8.014 -20.706 1.00 84.94 90 GLU A CA 1
ATOM 677 C C . GLU A 1 90 ? 10.965 -8.179 -21.917 1.00 84.94 90 GLU A C 1
ATOM 679 O O . GLU A 1 90 ? 10.761 -7.235 -22.669 1.00 84.94 90 GLU A O 1
ATOM 684 N N . CYS A 1 91 ? 10.269 -9.315 -22.034 1.00 87.88 91 CYS A N 1
ATOM 685 C CA . CYS A 1 91 ? 9.326 -9.552 -23.131 1.00 87.88 91 CYS A CA 1
ATOM 686 C C . CYS A 1 91 ? 8.080 -8.643 -23.130 1.00 87.88 91 CYS A C 1
ATOM 688 O O . CYS A 1 91 ? 7.308 -8.679 -24.085 1.00 87.88 91 CYS A O 1
ATOM 690 N N . PHE A 1 92 ? 7.847 -7.858 -22.071 1.00 86.25 92 PHE A N 1
ATOM 691 C CA . PHE A 1 92 ? 6.770 -6.861 -22.002 1.00 86.25 92 PHE A CA 1
ATOM 692 C C . PHE A 1 92 ? 7.256 -5.441 -22.328 1.00 86.25 92 PHE A C 1
ATOM 694 O O . PHE A 1 92 ? 6.449 -4.509 -22.315 1.00 86.25 92 PHE A O 1
ATOM 701 N N . ALA A 1 93 ? 8.552 -5.250 -22.584 1.00 85.56 93 ALA A N 1
ATOM 702 C CA . ALA A 1 93 ? 9.084 -3.970 -23.028 1.00 85.56 93 ALA A CA 1
ATOM 703 C C . ALA A 1 93 ? 8.572 -3.629 -24.437 1.00 85.56 93 ALA A C 1
ATOM 705 O O . ALA A 1 93 ? 8.291 -4.514 -25.245 1.00 85.56 93 ALA A O 1
ATOM 706 N N . GLN A 1 94 ? 8.417 -2.335 -24.729 1.00 84.38 94 GLN A N 1
ATOM 707 C CA . GLN A 1 94 ? 7.859 -1.871 -26.009 1.00 84.38 94 GLN A CA 1
ATOM 708 C C . GLN A 1 94 ? 8.750 -2.214 -27.214 1.00 84.38 94 GLN A C 1
ATOM 710 O O . GLN A 1 94 ? 8.249 -2.328 -28.328 1.00 84.38 94 GLN A O 1
ATOM 715 N N . ASP A 1 95 ? 10.048 -2.391 -26.980 1.00 86.81 95 ASP A N 1
ATOM 716 C CA . ASP A 1 95 ? 11.058 -2.824 -27.950 1.00 86.81 95 ASP A CA 1
ATOM 717 C C . ASP A 1 95 ? 11.190 -4.356 -28.045 1.00 86.81 95 ASP A C 1
ATOM 719 O O . ASP A 1 95 ? 11.972 -4.857 -28.850 1.00 86.81 95 ASP A O 1
ATOM 723 N N . GLY A 1 96 ? 10.421 -5.110 -27.253 1.00 79.00 96 GLY A N 1
ATOM 724 C CA . GLY A 1 96 ? 10.510 -6.566 -27.192 1.00 79.00 96 GLY A CA 1
ATOM 725 C C . GLY A 1 96 ? 11.758 -7.090 -26.476 1.00 79.00 96 GLY A C 1
ATOM 726 O O . GLY A 1 96 ? 12.035 -8.284 -26.595 1.00 79.00 96 GLY A O 1
ATOM 727 N N . GLY A 1 97 ? 12.481 -6.241 -25.734 1.00 74.94 97 GLY A N 1
ATOM 728 C CA . GLY A 1 97 ? 13.699 -6.628 -25.019 1.00 74.94 97 GLY A CA 1
ATOM 729 C C . GLY A 1 97 ? 14.958 -6.641 -25.883 1.00 74.94 97 GLY A C 1
ATOM 730 O O . GLY A 1 97 ? 15.813 -7.501 -25.693 1.00 74.94 97 GLY A O 1
ATOM 731 N N . ALA A 1 98 ? 15.025 -5.756 -26.879 1.00 63.16 98 ALA A N 1
ATOM 732 C CA . ALA A 1 98 ? 16.157 -5.625 -27.798 1.00 63.16 98 ALA A CA 1
ATOM 733 C C . ALA A 1 98 ? 17.222 -4.634 -27.303 1.00 63.16 98 ALA A C 1
ATOM 735 O O . ALA A 1 98 ? 16.853 -3.630 -26.654 1.00 63.16 98 ALA A O 1
#

Sequence (98 aa):
MRLTSFTDYGLRALMRIASDPSRGYSTAELAEEFALSRHHLTKIVQRLAQGGIVTTRRGGGGGAILARPADQIRLGTVVRLLEDGQALVECFAQDGGA

Foldseek 3Di:
DDADPLLVLLVVVLVVLLVDQPAADALVNSCVVVVHDSVSSVVSLVLCVVLQQWDWDDDDRTHIHGSDHPVPDDSVSSRCSRCPPHDPDCCSDPVRND

=== Feature glossary ===
Legend for the data blocks above and below:

— What the protein is —

Sequence gives the chain of amino acids in standard one-letter code (A=alanine, C=cysteine, …, Y=tyrosine), read N→C. It is the only feature that is directly encoded by the gene; all structural features are derived from the folded form of this sequence.

The annotation block draws on four external resources. InterPro: which protein families and domains the sequence belongs to. GO: standardized terms for what the protein does, what process it participates in, and where in the cell it acts. CATH: which structural fold it has in the CATH hierarchy. Organism: the species of origin.

— Where its atoms are —

Atomic coordinates in PDBx/mmCIF format — the same representation the Protein Data Bank distributes. Each line of the _atom_site loop places one backbone atom in Cartesian space (units: ångströms, origin: arbitrary).

Six rendered views show the 3D structure from the faces of a cube — i.e. along ±x, ±y, ±z. Rendering representation is drawn randomly per protein from cartoon (secondary-structure ribbons), sticks (backbone bonds), or molecular surface; coloring is either N→C rainbow (blue at the N-terminus through red at the C-terminus) or one color per chain.

— Local backbone conformation —

DSSP 8-state secondary structure assigns each residue one of H (α-helix), G (3₁₀-helix), I (π-helix), E (extended β-strand), B (isolated β-bridge), T (hydrogen-bonded turn), S (bend), or '-' (coil). The assignment is computed from backbone hydrogen-bond geometry via the Kabsch–Sander algorithm.

P-SEA three-state annotation labels each residue as helix, strand, or coil based purely on the geometry of the Cα trace. It serves as a fallback when the full backbone (and thus DSSP) is unavailable.

φ (phi) and ψ (psi) are the two rotatable backbone dihedrals per residue: φ is the C(i-1)–N–Cα–C torsion, ψ is the N–Cα–C–N(i+1) torsion, both in degrees on (−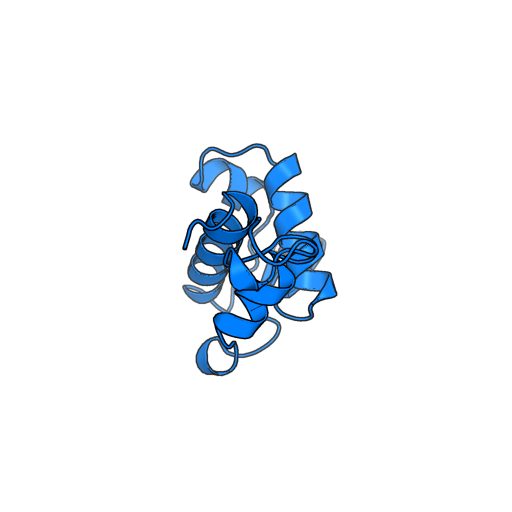180°, 180°]. α-helical residues cluster near (−60°, −45°); β-strand residues near (−120°, +130°). A Ramachandran plot is simply a scatter of (φ, ψ) for every residue.

— Global shape and packing —

Radius of gyration (Rg) is the root-mean-square distance of Cα atoms from their centroid — a single number for overall size and compactness. A globular domain of N residues has Rg ≈ 2.2·N^0.38 Å; an extended or disordered chain has a much larger Rg. The Cα contact count is the number of residue pairs whose Cα atoms are within 8 Å and are more than four positions apart in sequence — a standard proxy for tertiary packing density. The bounding box is the smallest axis-aligned box enclosing all Cα atoms.

Accessible surface area quantifies burial. A residue with SASA near zero is packed into the hydrophobic core; one with SASA >100 Å² sits on the surface. Computed here via the Shrake–Rupley numerical algorithm with a 1.4 Å probe.

The contact map is a binary N×N matrix image: pixel (i, j) is dark where Cα_i and Cα_j are within 8 Å and |i−j|>4. Because the |i−j|>4 filter removes local helical contacts, off-diagonal stripes parallel to the main diagonal indicate parallel β-sheets; stripes perpendicular to it indicate antiparallel β-sheets. The Ramachandran plot scatters every residue's (φ, ψ) pair against the sterically allowed regions. The PAE heatmap renders the predicted-aligned-error matrix.

— Structural neighborhood —

A 3Di character summarizes, for each residue, the relative orientation of the Cα frame of its nearest spatial neighbor. Because it encodes fold topology rather than chemistry, 3Di alignments detect remote structural similarity that sequence alignment misses.

Structural nearest neighbors (via Foldseek easy-search vs the PDB). Reported per hit: target PDB id, E-value, and alignment TM-score. A TM-score above ~0.5 is the conventional threshold for 'same fold'.

— Confidence and disorder —

For AlphaFold models, the B-factor field carries pLDDT — the model's own estimate of local accuracy on a 0–100 scale. Regions with pLDDT<50 should be treated as essentially unmodeled; they often correspond to intrinsically disordered segments.

B-factor (Debye–Waller factor) reflects atomic displacement in the crystal lattice. It is an experimental observable (units Å²), not a prediction; low values mean the atom is pinned down, high values mean it moves or is heterogeneous across the crystal.

Predicted Aligned Error (PAE) is an AlphaFold confidence matrix: entry (i, j) is the expected error in the position of residue j, in ångströms, when the prediction is superimposed on the true structure at residue i. Low PAE within a block of residues means that block is internally rigid and well-predicted; high PAE between two blocks means their relative placement is uncertain even if each block individually is confident.